Protein AF-A0A7V6L1N0-F1 (afdb_monomer_lite)

Radius of gyration: 19.71 Å; chains: 1; bounding box: 62×33×44 Å

Foldseek 3Di:
DFQAQPPPRHTDDPPDPDSHDPVVVVVLVVLLVVQLVCCLPVLDDDPVSLVSCVNDDLLVLLVSLLVLLVSQCVVPDDDLSNLVSSVVSCVSSVDDCVSNPVVSNRDRDPVPPPPPPFFDQDPVPRHGHDVPPDCADPVPRHGPPPD

Structure (mmCIF, N/CA/C/O backbone):
data_AF-A0A7V6L1N0-F1
#
_entry.id   AF-A0A7V6L1N0-F1
#
loop_
_atom_site.group_PDB
_atom_site.id
_atom_site.type_symbol
_atom_site.label_atom_id
_atom_site.label_alt_id
_atom_site.label_comp_id
_atom_site.label_asym_id
_atom_site.label_entity_id
_atom_site.label_seq_id
_atom_site.pdbx_PDB_ins_code
_atom_site.Cartn_x
_atom_site.Cartn_y
_atom_site.Cartn_z
_atom_site.occupancy
_atom_site.B_iso_or_equiv
_atom_site.auth_seq_id
_atom_site.auth_comp_id
_atom_site.auth_asym_id
_atom_site.auth_atom_id
_atom_site.pdbx_PDB_model_num
ATOM 1 N N . MET A 1 1 ? -25.135 0.419 23.273 1.00 53.38 1 MET A N 1
ATOM 2 C CA . MET A 1 1 ? -23.747 0.788 23.622 1.00 53.38 1 MET A CA 1
ATOM 3 C C . MET A 1 1 ? -23.342 1.863 22.634 1.00 53.38 1 MET A C 1
ATOM 5 O O . MET A 1 1 ? -23.659 1.686 21.468 1.00 53.38 1 MET A O 1
ATOM 9 N N . THR A 1 2 ? -22.761 2.982 23.066 1.00 61.84 2 THR A N 1
ATOM 10 C CA . THR A 1 2 ? -22.185 3.952 22.123 1.00 61.84 2 THR A CA 1
ATOM 11 C C . THR A 1 2 ? -20.885 3.373 21.589 1.00 61.84 2 THR A C 1
ATOM 13 O O . THR A 1 2 ? -19.965 3.096 22.362 1.00 61.84 2 THR A O 1
ATOM 16 N N . GLU A 1 3 ? -20.829 3.143 20.282 1.00 77.56 3 GLU A N 1
ATOM 17 C CA . GLU A 1 3 ? -19.585 2.769 19.618 1.00 77.56 3 GLU A CA 1
ATOM 18 C C . GLU A 1 3 ? -18.628 3.962 19.638 1.00 77.56 3 GLU A C 1
ATOM 20 O O . GLU A 1 3 ? -19.051 5.121 19.674 1.00 77.56 3 GLU A O 1
ATOM 25 N N . LYS A 1 4 ? -17.326 3.691 19.704 1.00 86.94 4 LYS A N 1
ATOM 26 C CA . LYS A 1 4 ? -16.289 4.722 19.791 1.00 86.94 4 LYS A CA 1
ATOM 27 C C . LYS A 1 4 ? -15.334 4.577 18.624 1.00 86.94 4 LYS A C 1
ATOM 29 O O . LYS A 1 4 ? -14.990 3.466 18.244 1.00 86.94 4 LYS A O 1
ATOM 34 N N . CYS A 1 5 ? -14.866 5.712 18.120 1.00 85.56 5 CYS A N 1
ATOM 35 C CA . CYS A 1 5 ? -13.867 5.782 17.067 1.00 85.56 5 CYS A CA 1
ATOM 36 C C . CYS A 1 5 ? -12.600 5.032 17.485 1.00 85.56 5 CYS A C 1
ATOM 38 O O . CYS A 1 5 ? -12.009 5.355 18.522 1.00 85.56 5 CYS A O 1
ATOM 40 N N . ALA A 1 6 ? -12.151 4.097 16.651 1.00 83.94 6 ALA A N 1
ATOM 41 C CA . ALA A 1 6 ? -10.972 3.281 16.920 1.00 83.94 6 ALA A CA 1
ATOM 42 C C . ALA A 1 6 ? -9.660 4.094 16.984 1.00 83.94 6 ALA A C 1
ATOM 44 O O . ALA A 1 6 ? -8.730 3.682 17.670 1.00 83.94 6 ALA A O 1
ATOM 45 N N . GLU A 1 7 ? -9.584 5.272 16.344 1.00 85.62 7 GLU A N 1
ATOM 46 C CA . GLU A 1 7 ? -8.386 6.133 16.398 1.00 85.62 7 GLU A CA 1
ATOM 47 C C . GLU A 1 7 ? -8.366 7.088 17.597 1.00 85.62 7 GLU A C 1
ATOM 49 O O . GLU A 1 7 ? -7.315 7.308 18.194 1.00 85.62 7 GLU A O 1
ATOM 54 N N . CYS A 1 8 ? -9.496 7.728 17.917 1.00 87.38 8 CYS A N 1
ATOM 55 C CA . CYS A 1 8 ? -9.515 8.864 18.851 1.00 87.38 8 CYS A CA 1
ATOM 56 C C . CYS A 1 8 ? -10.469 8.706 20.039 1.00 87.38 8 CYS A C 1
ATOM 58 O O . CYS A 1 8 ? -10.500 9.573 20.911 1.00 87.38 8 CYS A O 1
ATOM 60 N N . GLY A 1 9 ? -11.255 7.627 20.092 1.00 83.94 9 GLY A N 1
ATOM 61 C CA . GLY A 1 9 ? -12.154 7.322 21.209 1.00 83.94 9 GLY A CA 1
ATOM 62 C C . GLY A 1 9 ? -13.404 8.204 21.314 1.00 83.94 9 GLY A C 1
ATOM 63 O O . GLY A 1 9 ? -14.159 8.056 22.276 1.00 83.94 9 GLY A O 1
ATOM 64 N N . VAL A 1 10 ? -13.634 9.106 20.351 1.00 88.38 10 VAL A N 1
ATOM 65 C CA . VAL A 1 10 ? -14.871 9.901 20.236 1.00 88.38 10 VAL A CA 1
ATOM 66 C C . VAL A 1 10 ? -16.071 8.992 19.994 1.00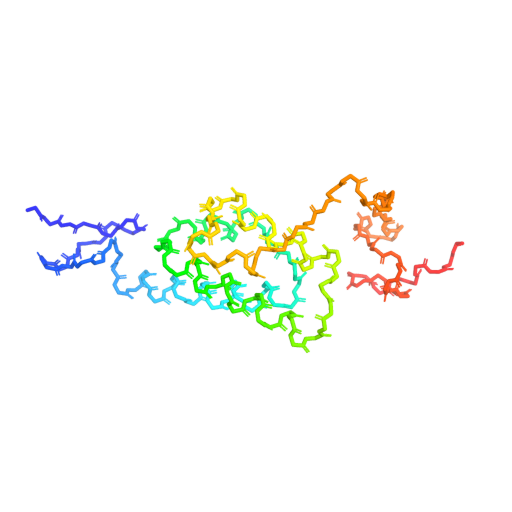 88.38 10 VAL A C 1
ATOM 68 O O . VAL A 1 10 ? -15.966 8.019 19.254 1.00 88.38 10 VAL A O 1
ATOM 71 N N . GLU A 1 11 ? -17.211 9.330 20.593 1.00 86.50 11 GLU A N 1
ATOM 72 C CA . GLU A 1 11 ? -18.467 8.608 20.384 1.00 86.50 11 GLU A CA 1
ATOM 73 C C . GLU A 1 11 ? -18.936 8.719 18.929 1.00 86.50 11 GLU A C 1
ATOM 75 O O . GLU A 1 11 ? -18.971 9.805 18.342 1.00 86.50 11 GLU A O 1
ATOM 80 N N . LEU A 1 12 ? -19.283 7.573 18.356 1.00 83.19 12 LEU A N 1
ATOM 81 C CA . LEU A 1 12 ? -19.846 7.448 17.024 1.00 83.19 12 LEU A CA 1
ATOM 82 C C . LEU A 1 12 ? -21.375 7.577 17.085 1.00 83.19 12 LEU A C 1
ATOM 84 O O . LEU A 1 12 ? -21.991 7.244 18.105 1.00 83.19 12 LEU A O 1
ATOM 88 N N . PRO A 1 13 ? -22.011 8.060 16.002 1.00 81.94 13 PRO A N 1
ATOM 89 C CA . PRO A 1 13 ? -23.460 8.017 15.885 1.00 81.94 13 PRO A CA 1
ATOM 90 C C . PRO A 1 13 ? -23.966 6.578 16.047 1.00 81.94 13 PRO A C 1
ATOM 92 O O . PRO A 1 13 ? -23.326 5.640 15.589 1.00 81.94 13 PRO A O 1
ATOM 95 N N . ALA A 1 14 ? -25.140 6.406 16.660 1.00 72.00 14 ALA A N 1
ATOM 96 C CA . ALA A 1 14 ? -25.687 5.094 17.036 1.00 72.00 14 ALA A CA 1
ATOM 97 C C . ALA A 1 14 ? -25.966 4.122 15.864 1.00 72.00 14 ALA A C 1
ATOM 99 O O . ALA A 1 14 ? -26.326 2.980 16.118 1.00 72.00 14 ALA A O 1
ATOM 100 N N . ASN A 1 15 ? -25.803 4.574 14.616 1.00 72.75 15 ASN A N 1
ATOM 101 C CA . ASN A 1 15 ? -25.939 3.788 13.385 1.00 72.75 15 ASN A CA 1
ATOM 102 C C . ASN A 1 15 ? -24.704 3.957 12.474 1.00 72.75 15 ASN A C 1
ATOM 104 O O . ASN A 1 15 ? -24.836 3.964 11.253 1.00 72.75 15 ASN A O 1
ATOM 108 N N . SER A 1 16 ? -23.529 4.235 13.043 1.00 72.56 16 SER A N 1
ATOM 109 C CA . SER A 1 16 ? -22.300 4.367 12.262 1.00 72.56 16 SER A CA 1
ATOM 110 C C . SER A 1 16 ? -21.849 2.991 11.792 1.00 72.56 16 SER A C 1
ATOM 112 O O . SER A 1 16 ? -21.496 2.158 12.614 1.00 72.56 16 SER A O 1
ATOM 114 N N . GLU A 1 17 ? -21.821 2.769 10.481 1.00 75.25 17 GLU A N 1
ATOM 115 C CA . GLU A 1 17 ? -21.219 1.561 9.897 1.00 75.25 17 GLU A CA 1
ATOM 116 C C . GLU A 1 17 ? -19.681 1.648 9.864 1.00 75.25 17 GLU A C 1
ATOM 118 O O . GLU A 1 17 ? -19.006 0.636 9.718 1.00 75.25 17 GLU A O 1
ATOM 123 N N . SER A 1 18 ? -19.116 2.851 10.047 1.00 77.31 18 SER A N 1
ATOM 124 C CA . SER A 1 18 ? -17.667 3.069 10.109 1.00 77.31 18 SER A CA 1
ATOM 125 C C . SER A 1 18 ? -17.127 2.920 11.531 1.00 77.31 18 SER A C 1
ATOM 127 O O . SER A 1 18 ? -17.703 3.447 12.490 1.00 77.31 18 SER A O 1
ATOM 129 N N . ALA A 1 19 ? -15.957 2.284 11.641 1.00 84.06 19 ALA A N 1
ATOM 130 C CA . ALA A 1 19 ? -15.156 2.193 12.863 1.00 84.06 19 ALA A CA 1
ATOM 131 C C . ALA A 1 19 ? -14.498 3.532 13.264 1.00 84.06 19 ALA A C 1
ATOM 133 O O . ALA A 1 19 ? -13.925 3.654 14.356 1.00 84.06 19 ALA A O 1
ATOM 134 N N . TYR A 1 20 ? -14.566 4.550 12.401 1.00 86.50 20 TYR A N 1
ATOM 135 C CA . TYR A 1 20 ? -13.901 5.837 12.565 1.00 86.50 20 TYR A CA 1
ATOM 136 C C . TYR A 1 20 ? -14.901 6.998 12.574 1.00 86.50 20 TYR A C 1
ATOM 138 O O . TYR A 1 20 ? -15.951 6.973 11.941 1.00 86.50 20 TYR A O 1
ATOM 146 N N . CYS A 1 21 ? -14.586 8.064 13.317 1.00 88.25 21 CYS A N 1
ATOM 147 C CA . CYS A 1 21 ? -15.381 9.290 13.245 1.00 88.25 21 CYS A CA 1
ATOM 148 C C . CYS A 1 21 ? -15.044 10.052 11.960 1.00 88.25 21 CYS A C 1
ATOM 150 O O . CYS A 1 21 ? -13.899 10.012 11.517 1.00 88.25 21 CYS A O 1
ATOM 152 N N . ALA A 1 22 ? -15.980 10.851 11.439 1.00 86.25 22 ALA A N 1
ATOM 153 C CA . ALA A 1 22 ? -15.819 11.584 10.174 1.00 86.25 22 ALA A CA 1
ATOM 154 C C . ALA A 1 22 ? -14.510 12.396 10.047 1.00 86.25 22 ALA A C 1
ATOM 156 O O . ALA A 1 22 ? -13.996 12.597 8.953 1.00 86.25 22 ALA A O 1
ATOM 157 N N . LYS A 1 23 ? -13.945 12.878 11.165 1.00 88.56 23 LYS A N 1
ATOM 158 C CA . LYS A 1 23 ? -12.647 13.572 11.157 1.00 88.56 23 LYS A CA 1
ATOM 159 C C . LYS A 1 23 ? -11.469 12.622 10.957 1.00 88.56 23 LYS A C 1
ATOM 161 O O . LYS A 1 23 ? -10.538 12.971 10.242 1.00 88.56 23 LYS A O 1
ATOM 166 N N . CYS A 1 24 ? -11.470 11.486 11.651 1.00 88.75 24 CYS A N 1
ATOM 167 C CA . CYS A 1 24 ? -10.422 10.477 11.523 1.00 88.75 24 CYS A CA 1
ATOM 168 C C . CYS A 1 24 ? -10.498 9.798 10.159 1.00 88.75 24 CYS A C 1
ATOM 170 O O . CYS A 1 24 ? -9.458 9.623 9.540 1.00 88.75 24 CYS A O 1
ATOM 172 N N . ASP A 1 25 ? -11.712 9.536 9.686 1.00 86.56 25 ASP A N 1
ATOM 173 C CA . ASP A 1 25 ? -12.019 9.015 8.354 1.00 86.56 25 ASP A CA 1
ATOM 174 C C . ASP A 1 25 ? -11.398 9.904 7.265 1.00 86.56 25 ASP A C 1
ATOM 176 O O . ASP A 1 25 ? -10.451 9.506 6.598 1.00 86.56 25 ASP A O 1
ATOM 180 N N . ALA A 1 26 ? -11.728 11.202 7.261 1.00 89.50 26 ALA A N 1
ATOM 181 C CA . ALA A 1 26 ? -11.153 12.161 6.314 1.00 89.50 26 ALA A CA 1
ATOM 182 C C . ALA A 1 26 ? -9.618 12.326 6.414 1.00 89.50 26 ALA A C 1
ATOM 184 O O . ALA A 1 26 ? -8.976 12.830 5.489 1.00 89.50 26 ALA A O 1
ATOM 185 N N . ILE A 1 27 ? -9.004 11.984 7.553 1.00 91.31 27 ILE A N 1
ATOM 186 C CA . ILE A 1 27 ? -7.540 11.966 7.700 1.00 91.31 27 ILE A CA 1
ATOM 187 C C . ILE A 1 27 ? -6.964 10.675 7.118 1.00 91.31 27 ILE A C 1
ATOM 189 O O . ILE A 1 27 ? -5.898 10.726 6.501 1.00 91.31 27 ILE A O 1
ATOM 193 N N . LEU A 1 28 ? -7.623 9.541 7.347 1.00 90.44 28 LEU A N 1
ATOM 194 C CA . LEU A 1 28 ? -7.247 8.253 6.781 1.00 90.44 28 LEU A CA 1
ATOM 195 C C . LEU A 1 28 ? -7.338 8.312 5.257 1.00 90.44 28 LEU A C 1
ATOM 197 O O . LEU A 1 28 ? -6.334 8.008 4.620 1.00 90.44 28 LEU A O 1
ATOM 201 N N . ASP A 1 29 ? -8.421 8.841 4.691 1.00 90.06 29 ASP A N 1
ATOM 202 C CA . ASP A 1 29 ? -8.585 9.013 3.240 1.00 90.06 29 ASP A CA 1
ATOM 203 C 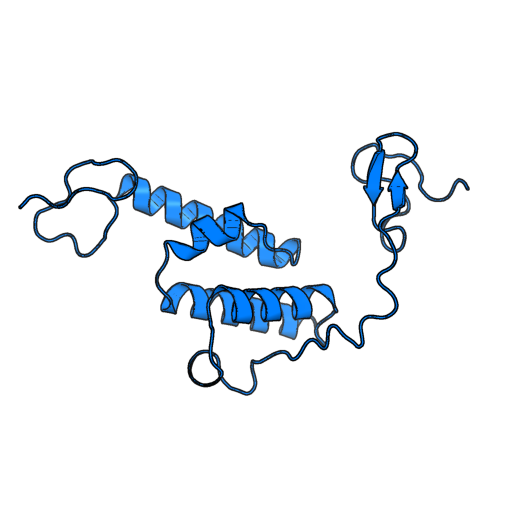C . ASP A 1 29 ? -7.421 9.792 2.626 1.00 90.06 29 ASP A C 1
ATOM 205 O O . ASP A 1 29 ? -6.750 9.330 1.707 1.00 90.06 29 ASP A O 1
ATOM 209 N N . LYS A 1 30 ? -7.070 10.941 3.213 1.00 91.94 30 LYS A N 1
ATOM 210 C CA . LYS A 1 30 ? -5.927 11.741 2.745 1.00 91.94 30 LYS A CA 1
ATOM 211 C C . LYS A 1 30 ? -4.599 11.002 2.851 1.00 91.94 30 LYS A C 1
ATOM 213 O O . LYS A 1 30 ? -3.687 11.241 2.058 1.00 91.94 30 LYS A O 1
ATOM 218 N N . LYS A 1 31 ? -4.436 10.155 3.872 1.00 92.19 31 LYS A N 1
ATOM 219 C CA . LYS A 1 31 ? -3.246 9.307 3.983 1.00 92.19 31 LYS A CA 1
ATOM 220 C C . LYS A 1 31 ? -3.256 8.239 2.899 1.00 92.19 31 LYS A C 1
ATOM 222 O O . LYS A 1 31 ? -2.197 8.006 2.332 1.00 92.19 31 LYS A O 1
ATOM 227 N N . PHE A 1 32 ? -4.405 7.646 2.597 1.00 93.25 32 PHE A N 1
ATOM 228 C CA . PHE A 1 32 ? -4.554 6.670 1.527 1.00 93.25 32 PHE A CA 1
ATOM 229 C C . PHE A 1 32 ? -4.186 7.276 0.174 1.00 93.25 32 PHE A C 1
ATOM 231 O O . PHE A 1 32 ? -3.299 6.757 -0.493 1.00 93.25 32 PHE A O 1
ATOM 238 N N . GLU A 1 33 ? -4.755 8.432 -0.178 1.00 93.06 33 GLU A N 1
ATOM 239 C CA . GLU A 1 33 ? -4.429 9.157 -1.416 1.00 93.06 33 GLU A CA 1
ATOM 240 C C . GLU A 1 33 ? -2.932 9.479 -1.512 1.00 93.06 33 GLU A C 1
ATOM 242 O O . GLU A 1 33 ? -2.299 9.328 -2.558 1.00 93.06 33 GLU A O 1
ATOM 247 N N . LYS A 1 34 ? -2.331 9.906 -0.396 1.00 92.31 34 LYS A N 1
ATOM 248 C CA . LYS A 1 34 ? -0.895 10.181 -0.340 1.00 92.31 34 LYS A CA 1
ATOM 249 C C . LYS A 1 34 ? -0.062 8.914 -0.539 1.00 92.31 34 LYS A C 1
ATOM 251 O O . LYS A 1 34 ? 0.961 8.978 -1.216 1.00 92.31 34 LYS A O 1
ATOM 256 N N . ILE A 1 35 ? -0.472 7.799 0.063 1.00 93.44 35 ILE A N 1
ATOM 257 C CA . ILE A 1 35 ? 0.185 6.503 -0.113 1.00 93.44 35 ILE A CA 1
ATOM 258 C C . ILE A 1 35 ? 0.062 6.075 -1.573 1.00 93.44 35 ILE A C 1
ATOM 260 O O . ILE A 1 35 ? 1.084 5.786 -2.175 1.00 93.44 35 ILE A O 1
ATOM 264 N N . GLU A 1 36 ? -1.128 6.128 -2.173 1.00 92.31 36 GLU A N 1
ATOM 265 C CA . GLU A 1 36 ? -1.347 5.815 -3.593 1.00 92.31 36 GLU A CA 1
ATOM 266 C C . GLU A 1 36 ? -0.361 6.584 -4.489 1.00 92.31 36 GLU A C 1
ATOM 268 O O . GLU A 1 36 ? 0.384 5.972 -5.255 1.00 92.31 36 GLU A O 1
ATOM 273 N N . MET A 1 37 ? -0.247 7.905 -4.312 1.00 90.56 37 MET A N 1
ATOM 274 C CA . MET A 1 37 ? 0.732 8.711 -5.053 1.00 90.56 37 MET A CA 1
ATOM 275 C C . MET A 1 37 ? 2.185 8.297 -4.789 1.00 90.56 37 MET A C 1
ATOM 277 O O . MET A 1 37 ? 2.985 8.228 -5.722 1.00 90.56 37 MET A O 1
ATOM 281 N N . ASN A 1 38 ? 2.549 8.030 -3.532 1.00 88.44 38 ASN A N 1
ATOM 282 C CA . ASN A 1 38 ? 3.899 7.585 -3.189 1.00 88.44 38 ASN A CA 1
ATOM 283 C C . ASN A 1 38 ? 4.238 6.253 -3.861 1.00 88.44 38 ASN A C 1
ATOM 285 O O . ASN A 1 38 ? 5.344 6.102 -4.375 1.00 88.44 38 ASN A O 1
ATOM 289 N N . LEU A 1 39 ? 3.300 5.306 -3.878 1.00 90.69 39 LEU A N 1
ATOM 290 C CA . LEU A 1 39 ? 3.486 4.008 -4.514 1.00 90.69 39 LEU A CA 1
ATOM 291 C C . LEU A 1 39 ? 3.706 4.180 -6.018 1.00 90.69 39 LEU A C 1
ATOM 293 O O . LEU A 1 39 ? 4.662 3.623 -6.554 1.00 90.69 39 LEU A O 1
ATOM 297 N N . ILE A 1 40 ? 2.910 5.016 -6.686 1.00 88.19 40 ILE A N 1
ATOM 298 C CA . ILE A 1 40 ? 3.075 5.313 -8.119 1.00 88.19 40 ILE A CA 1
ATOM 299 C C . ILE A 1 40 ? 4.464 5.910 -8.407 1.00 88.19 40 ILE A C 1
ATOM 301 O O . ILE A 1 40 ? 5.160 5.457 -9.315 1.00 88.19 40 ILE A O 1
ATOM 305 N N . VAL A 1 41 ? 4.893 6.902 -7.619 1.00 85.06 41 VAL A N 1
ATOM 306 C CA . VAL A 1 41 ? 6.131 7.661 -7.874 1.00 85.06 41 VAL A CA 1
ATOM 307 C C . VAL A 1 41 ? 7.389 6.899 -7.453 1.00 85.06 41 VAL A C 1
ATOM 309 O O . VAL A 1 41 ? 8.350 6.821 -8.217 1.00 85.06 41 VAL A O 1
ATOM 312 N N . TYR A 1 42 ? 7.413 6.368 -6.231 1.00 86.81 42 TYR A N 1
ATOM 313 C CA . TYR A 1 42 ? 8.609 5.774 -5.627 1.00 86.81 42 TYR A CA 1
ATOM 314 C C . TYR A 1 42 ? 8.691 4.261 -5.800 1.00 86.81 42 TYR A C 1
ATOM 316 O O . TYR A 1 42 ? 9.771 3.704 -5.605 1.00 86.81 42 TYR A O 1
ATOM 324 N N . LYS A 1 43 ? 7.584 3.594 -6.158 1.00 88.56 43 LYS A N 1
ATOM 325 C CA . LYS A 1 43 ? 7.522 2.136 -6.371 1.00 88.56 43 LYS A CA 1
ATOM 326 C C . LYS A 1 43 ? 8.003 1.345 -5.147 1.00 88.56 43 LYS A C 1
ATOM 328 O O . LYS A 1 43 ? 8.531 0.243 -5.256 1.00 88.56 43 LYS A O 1
ATOM 333 N N . GLU A 1 44 ? 7.813 1.913 -3.959 1.00 87.31 44 GLU A N 1
ATOM 334 C CA . GLU A 1 44 ? 8.206 1.332 -2.681 1.00 87.31 44 GLU A CA 1
ATOM 335 C C . GLU A 1 44 ? 7.132 1.617 -1.632 1.00 87.31 44 GLU A C 1
ATOM 337 O O . GLU A 1 44 ? 6.538 2.690 -1.619 1.00 87.31 44 GLU A O 1
ATOM 342 N N . ILE A 1 45 ? 6.914 0.651 -0.736 1.00 90.25 45 ILE A N 1
ATOM 343 C CA . ILE A 1 45 ? 6.005 0.779 0.402 1.00 90.25 45 ILE A CA 1
ATOM 344 C C . ILE A 1 45 ? 6.756 0.585 1.722 1.00 90.25 45 ILE A C 1
ATOM 346 O O . ILE A 1 45 ? 7.414 -0.446 1.938 1.00 90.25 45 ILE A O 1
ATOM 350 N N . SER A 1 46 ? 6.635 1.555 2.624 1.00 89.44 46 SER A N 1
ATOM 351 C CA . SER A 1 46 ? 7.213 1.511 3.971 1.00 89.44 46 SER A CA 1
ATOM 352 C C . SER A 1 46 ? 6.312 0.780 4.977 1.00 89.44 46 SER A C 1
ATOM 354 O O . SER A 1 46 ? 5.127 0.548 4.745 1.00 89.44 46 SER A O 1
ATOM 356 N N . ASN A 1 47 ? 6.872 0.405 6.132 1.00 89.44 47 ASN A N 1
ATOM 357 C CA . ASN A 1 47 ? 6.107 -0.274 7.186 1.00 89.44 47 ASN A CA 1
ATOM 358 C C . ASN A 1 47 ? 5.018 0.624 7.794 1.00 89.44 47 ASN A C 1
ATOM 360 O O . ASN A 1 47 ? 3.957 0.122 8.159 1.00 89.44 47 ASN A O 1
ATOM 364 N N . ASP A 1 48 ? 5.261 1.934 7.883 1.00 88.56 48 ASP A N 1
ATOM 365 C CA . ASP A 1 48 ? 4.268 2.902 8.352 1.00 88.56 48 ASP A CA 1
ATOM 366 C C . ASP A 1 48 ? 3.082 2.997 7.384 1.00 88.56 48 ASP A C 1
ATOM 368 O O . ASP A 1 48 ? 1.929 3.017 7.813 1.00 88.56 48 ASP A O 1
ATOM 372 N N . GLU A 1 49 ? 3.347 2.985 6.076 1.00 90.88 49 GLU A N 1
ATOM 373 C CA . GLU A 1 49 ? 2.301 2.994 5.047 1.00 90.88 49 GLU A CA 1
ATOM 374 C C . GLU A 1 49 ? 1.510 1.683 5.051 1.00 90.88 49 GLU A C 1
ATOM 376 O O . GLU A 1 49 ? 0.283 1.719 5.012 1.00 90.88 49 GLU A O 1
ATOM 381 N N . ILE A 1 50 ? 2.175 0.534 5.225 1.00 93.12 50 ILE A N 1
ATOM 382 C CA . ILE A 1 50 ? 1.498 -0.757 5.436 1.00 93.12 50 ILE A CA 1
ATOM 383 C C . ILE A 1 50 ? 0.571 -0.692 6.653 1.00 93.12 50 ILE A C 1
ATOM 385 O O . ILE A 1 50 ? -0.563 -1.157 6.587 1.00 93.12 50 ILE A O 1
ATOM 389 N N . ALA A 1 51 ? 1.036 -0.130 7.770 1.00 91.44 51 ALA A N 1
ATOM 390 C CA . ALA A 1 51 ? 0.236 -0.032 8.988 1.00 91.44 51 ALA A CA 1
ATOM 391 C C . ALA A 1 51 ? -1.002 0.859 8.808 1.00 91.44 51 ALA A C 1
ATOM 393 O O . ALA A 1 51 ? -2.025 0.610 9.443 1.00 91.44 51 ALA A O 1
ATOM 394 N N . VAL A 1 52 ? -0.921 1.879 7.950 1.00 91.38 52 VAL A N 1
ATOM 395 C CA . VAL A 1 52 ? -2.077 2.698 7.567 1.00 91.38 52 VAL A CA 1
ATOM 396 C C . VAL A 1 52 ? -3.014 1.914 6.655 1.00 91.38 52 VAL A C 1
ATOM 398 O O . VAL A 1 52 ? -4.199 1.851 6.951 1.00 91.38 52 VAL A O 1
ATOM 401 N N . LEU A 1 53 ? -2.500 1.279 5.602 1.00 93.06 53 LEU A N 1
ATOM 402 C CA . LEU A 1 53 ? -3.308 0.501 4.659 1.00 93.06 53 LEU A CA 1
ATOM 403 C C . LEU A 1 53 ? -4.039 -0.669 5.334 1.00 93.06 53 LEU A C 1
ATOM 405 O O . LEU A 1 53 ? -5.177 -0.951 4.996 1.00 93.06 53 LEU A O 1
ATOM 409 N N . LYS A 1 54 ? -3.456 -1.295 6.362 1.00 91.94 54 LYS A N 1
ATOM 410 C CA . LYS A 1 54 ? -4.123 -2.347 7.155 1.00 91.94 54 LYS A CA 1
ATOM 411 C C . LYS A 1 54 ? -5.387 -1.891 7.900 1.00 91.94 54 LYS A C 1
ATOM 413 O O . LYS A 1 54 ? -6.061 -2.731 8.485 1.00 91.94 54 LYS A O 1
ATOM 418 N N . LYS A 1 55 ? -5.668 -0.587 7.939 1.00 90.12 55 LYS A N 1
ATOM 419 C CA . LYS A 1 55 ? -6.893 -0.020 8.522 1.00 90.12 55 LYS A CA 1
ATOM 420 C C . LYS A 1 55 ? -8.053 0.055 7.527 1.00 90.12 55 LYS A C 1
ATOM 422 O O . LYS A 1 55 ? -9.163 0.344 7.956 1.00 90.12 55 LYS A O 1
ATOM 427 N N . PHE A 1 56 ? -7.779 -0.154 6.243 1.00 89.88 56 PHE A N 1
ATOM 428 C CA . PHE A 1 56 ? -8.768 -0.133 5.173 1.00 89.88 56 PHE A CA 1
ATOM 429 C C . PHE A 1 56 ? -9.270 -1.539 4.882 1.00 89.88 56 PHE A C 1
ATOM 431 O O . PHE A 1 56 ? -8.594 -2.532 5.183 1.00 89.88 56 PHE A O 1
ATOM 438 N N . ASP A 1 57 ? -10.450 -1.609 4.279 1.00 90.25 57 ASP A N 1
ATOM 439 C CA . ASP A 1 57 ? -11.044 -2.870 3.885 1.00 90.25 57 ASP A CA 1
ATOM 440 C C . ASP A 1 57 ? -10.250 -3.521 2.754 1.00 90.25 57 ASP A C 1
ATOM 442 O O . ASP A 1 57 ? -9.552 -2.877 1.963 1.00 90.25 57 ASP A O 1
ATOM 446 N N . LYS A 1 58 ? -10.358 -4.848 2.660 1.00 89.69 58 LYS A N 1
ATOM 447 C CA . LYS A 1 58 ? -9.615 -5.611 1.653 1.00 89.69 58 LYS A CA 1
ATOM 448 C C . LYS A 1 58 ? -9.968 -5.164 0.228 1.00 89.69 58 LYS A C 1
ATOM 450 O O . LYS A 1 58 ? -9.095 -5.159 -0.634 1.00 89.69 58 LYS A O 1
ATOM 455 N N . GLU A 1 59 ? -11.211 -4.739 0.001 1.00 90.44 59 GLU A N 1
ATOM 456 C CA . GLU A 1 59 ? -11.693 -4.212 -1.283 1.00 90.44 59 GLU A CA 1
ATOM 457 C C . GLU A 1 59 ? -10.958 -2.931 -1.714 1.00 90.44 59 GLU A C 1
ATOM 459 O O . GLU A 1 59 ? -10.604 -2.792 -2.890 1.00 90.44 59 GLU A O 1
ATOM 464 N N . ASP A 1 60 ? -10.640 -2.036 -0.775 1.00 92.19 60 ASP A N 1
ATOM 465 C CA . ASP A 1 60 ? -9.847 -0.832 -1.053 1.00 92.19 60 ASP A CA 1
ATOM 466 C C . ASP A 1 60 ? -8.407 -1.195 -1.422 1.00 92.19 60 ASP A C 1
ATOM 468 O O . ASP A 1 60 ? -7.825 -0.630 -2.350 1.00 92.19 60 ASP A O 1
ATOM 472 N N . ILE A 1 61 ? -7.831 -2.185 -0.733 1.00 94.56 61 ILE A N 1
ATOM 473 C CA . ILE A 1 61 ? -6.476 -2.670 -1.017 1.00 94.56 61 ILE A CA 1
ATOM 474 C C . ILE A 1 61 ? -6.401 -3.359 -2.380 1.00 94.56 61 ILE A C 1
ATOM 476 O O . ILE A 1 61 ? -5.446 -3.132 -3.126 1.00 94.56 61 ILE A O 1
ATOM 480 N N . ILE A 1 62 ? -7.408 -4.162 -2.730 1.00 93.44 62 ILE A N 1
ATOM 481 C CA . ILE A 1 62 ? -7.542 -4.767 -4.060 1.00 93.44 62 ILE A CA 1
ATOM 482 C C . ILE A 1 62 ? -7.632 -3.664 -5.117 1.00 93.44 62 ILE A C 1
ATOM 484 O O . ILE A 1 62 ? -6.896 -3.695 -6.103 1.00 93.44 62 ILE A O 1
ATOM 488 N N . SER A 1 63 ? -8.472 -2.654 -4.892 1.00 93.81 63 SER A N 1
ATOM 489 C CA . SER A 1 63 ? -8.636 -1.529 -5.818 1.00 93.81 63 SER A CA 1
ATOM 490 C C . SER A 1 63 ? -7.333 -0.752 -6.016 1.00 93.81 63 SER A C 1
ATOM 492 O O . SER A 1 63 ? -6.962 -0.447 -7.151 1.00 93.81 63 SER A O 1
ATOM 494 N N . LEU A 1 64 ? -6.593 -0.484 -4.937 1.00 94.69 64 LEU A N 1
ATOM 495 C CA . LEU A 1 64 ? -5.269 0.139 -4.995 1.00 94.69 64 LEU A CA 1
ATOM 496 C C . LEU A 1 64 ? -4.274 -0.724 -5.778 1.00 94.69 64 LEU A C 1
ATOM 498 O O . LEU A 1 64 ?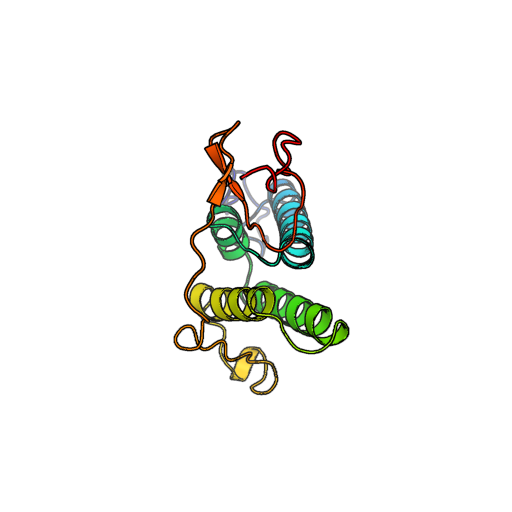 -3.579 -0.211 -6.652 1.00 94.69 64 LEU A O 1
ATOM 502 N N . TYR A 1 65 ? -4.222 -2.029 -5.503 1.00 94.38 65 TYR A N 1
ATOM 503 C CA . TYR A 1 65 ? -3.349 -2.958 -6.221 1.00 94.38 65 TYR A CA 1
ATOM 504 C C . TYR A 1 65 ? -3.618 -2.930 -7.731 1.00 94.38 65 TYR A C 1
ATOM 506 O O . TYR A 1 65 ? -2.683 -2.817 -8.522 1.00 94.38 65 TYR A O 1
ATOM 514 N N . LEU A 1 66 ? -4.890 -2.996 -8.133 1.00 92.94 66 LEU A N 1
ATOM 515 C CA . LEU A 1 66 ? -5.291 -2.989 -9.540 1.00 92.94 66 LEU A CA 1
ATOM 516 C C . LEU A 1 66 ? -4.916 -1.678 -10.233 1.00 92.94 66 LEU A C 1
ATOM 518 O O . LEU A 1 66 ? -4.350 -1.714 -11.322 1.00 92.94 66 LEU A O 1
ATOM 522 N N . LYS A 1 67 ? -5.145 -0.533 -9.580 1.00 92.69 67 LYS A N 1
ATOM 523 C CA . LYS A 1 67 ? -4.717 0.772 -10.103 1.00 92.69 67 LYS A CA 1
ATOM 524 C C . LYS A 1 67 ? -3.208 0.841 -10.324 1.00 92.69 67 LYS A C 1
ATOM 526 O O . LYS A 1 67 ? -2.773 1.331 -11.360 1.00 92.69 67 LYS A O 1
ATOM 531 N N . LEU A 1 68 ? -2.413 0.366 -9.363 1.00 92.25 68 LEU A N 1
ATOM 532 C CA . LEU A 1 68 ? -0.952 0.345 -9.488 1.00 92.25 68 LEU A CA 1
ATOM 533 C C . LEU A 1 68 ? -0.513 -0.580 -10.621 1.00 92.25 68 LEU A C 1
ATOM 535 O O . LEU A 1 68 ? 0.332 -0.200 -11.425 1.00 92.25 68 LEU A O 1
ATOM 539 N N . TYR A 1 69 ? -1.116 -1.767 -10.711 1.00 91.69 69 TYR A N 1
ATOM 540 C CA . TYR A 1 69 ? -0.867 -2.703 -11.800 1.00 91.69 69 TYR A CA 1
ATOM 541 C C . TYR A 1 69 ? -1.126 -2.052 -13.159 1.00 91.69 69 TYR A C 1
ATOM 543 O O . TYR A 1 69 ? -0.245 -2.080 -14.016 1.00 91.69 69 TYR A O 1
ATOM 551 N N . ASP A 1 70 ? -2.306 -1.457 -13.348 1.00 90.81 70 ASP A N 1
ATOM 552 C CA . ASP A 1 70 ? -2.691 -0.844 -14.618 1.00 90.81 70 ASP A CA 1
ATOM 553 C C . ASP A 1 70 ? -1.777 0.357 -14.931 1.00 90.81 70 ASP A C 1
ATOM 555 O O . ASP A 1 70 ? -1.228 0.420 -16.029 1.00 90.81 70 ASP A O 1
ATOM 559 N N . SER A 1 71 ? -1.485 1.215 -13.945 1.00 88.50 71 SER A N 1
ATOM 560 C CA . SER A 1 71 ? -0.562 2.349 -14.102 1.00 88.50 71 SER A CA 1
ATOM 561 C C . SER A 1 71 ? 0.841 1.919 -14.535 1.00 88.50 71 SER A C 1
ATOM 563 O O . SER A 1 71 ? 1.417 2.541 -15.420 1.00 88.50 71 SER A O 1
ATOM 565 N N . TYR A 1 72 ? 1.406 0.868 -13.940 1.00 87.94 72 TYR A N 1
ATOM 566 C CA . TYR A 1 72 ? 2.735 0.382 -14.325 1.00 87.94 72 TYR A CA 1
ATOM 567 C C . TYR A 1 72 ? 2.714 -0.358 -15.661 1.00 87.94 72 TYR A C 1
ATOM 569 O O . TYR A 1 72 ? 3.696 -0.341 -16.401 1.00 87.94 72 TYR A O 1
ATOM 577 N N . LYS A 1 73 ? 1.595 -1.011 -15.992 1.00 85.88 73 LYS A N 1
ATOM 578 C CA . LYS A 1 73 ? 1.439 -1.713 -17.266 1.00 85.88 73 LYS A CA 1
ATOM 579 C C . LYS A 1 73 ? 1.319 -0.746 -18.442 1.00 85.88 73 LYS A C 1
ATOM 581 O O . LYS A 1 73 ? 1.777 -1.080 -19.534 1.00 85.88 73 LYS A O 1
ATOM 586 N N . GLU A 1 74 ? 0.742 0.437 -18.233 1.00 83.06 74 GLU A N 1
ATOM 587 C CA . GLU A 1 74 ? 0.706 1.504 -19.241 1.00 83.06 74 GLU A CA 1
ATOM 588 C C . GLU A 1 74 ? 2.113 1.981 -19.639 1.00 83.06 74 GLU A C 1
ATOM 590 O O . GLU A 1 74 ? 2.342 2.276 -20.813 1.00 83.06 74 GLU A O 1
ATOM 595 N N . ASP A 1 75 ? 3.073 1.969 -18.707 1.00 72.81 75 ASP A N 1
ATOM 596 C CA . ASP A 1 75 ? 4.484 2.285 -18.975 1.00 72.81 75 ASP A CA 1
ATOM 597 C C . ASP A 1 75 ? 5.242 1.146 -19.701 1.00 72.81 75 ASP A C 1
ATOM 599 O O . ASP A 1 75 ? 6.348 1.359 -20.210 1.00 72.81 75 ASP A O 1
ATOM 603 N N . GLY A 1 76 ? 4.648 -0.052 -19.811 1.00 77.75 76 GLY A N 1
ATOM 604 C CA . GLY A 1 76 ? 5.168 -1.186 -20.580 1.00 77.75 76 GLY A CA 1
ATOM 605 C C . GLY A 1 76 ? 5.321 -2.484 -19.777 1.00 77.75 76 GLY A C 1
ATOM 606 O O . GLY A 1 76 ? 4.371 -3.013 -19.195 1.00 77.75 76 GLY A O 1
ATOM 607 N N . ASP A 1 77 ? 6.512 -3.083 -19.834 1.00 82.88 77 ASP A N 1
ATOM 608 C CA . ASP A 1 77 ? 6.848 -4.255 -19.022 1.00 82.88 77 ASP A CA 1
ATOM 609 C C . ASP A 1 77 ? 7.285 -3.832 -17.618 1.00 82.88 77 ASP A C 1
ATOM 611 O O . ASP A 1 77 ? 8.058 -2.888 -17.462 1.00 82.88 77 ASP A O 1
ATOM 615 N N . PHE A 1 78 ? 6.829 -4.574 -16.604 1.00 83.31 78 PHE A N 1
ATOM 616 C CA . PHE A 1 78 ? 7.160 -4.291 -15.209 1.00 83.31 78 PHE A CA 1
ATOM 617 C C . PHE A 1 78 ? 8.669 -4.343 -14.982 1.00 83.31 78 PHE A C 1
ATOM 619 O O . PHE A 1 78 ? 9.319 -5.363 -15.246 1.00 83.31 78 PHE A O 1
ATOM 626 N N . ASN A 1 79 ? 9.223 -3.272 -14.423 1.00 84.00 79 ASN A N 1
ATOM 627 C CA . ASN A 1 79 ? 10.591 -3.300 -13.922 1.00 84.00 79 ASN A CA 1
ATOM 628 C C . ASN A 1 79 ? 10.679 -4.026 -12.566 1.00 84.00 79 ASN A C 1
ATOM 630 O O . ASN A 1 79 ? 9.679 -4.396 -11.948 1.00 84.00 79 ASN A O 1
ATOM 634 N N . GLU A 1 80 ? 11.911 -4.240 -12.096 1.00 84.62 80 GLU A N 1
ATOM 635 C CA . GLU A 1 80 ? 12.185 -4.926 -10.826 1.00 84.62 80 GLU A CA 1
ATOM 636 C C . GLU A 1 80 ? 11.476 -4.266 -9.631 1.00 84.62 80 GLU A C 1
ATOM 638 O O . GLU A 1 80 ? 10.965 -4.975 -8.766 1.00 84.62 80 GLU A O 1
ATOM 643 N N . TYR A 1 81 ? 11.399 -2.934 -9.594 1.00 84.25 81 TYR A N 1
ATOM 644 C CA . TYR A 1 81 ? 10.804 -2.192 -8.481 1.00 84.25 81 TYR A CA 1
ATOM 645 C C . TYR A 1 81 ? 9.278 -2.321 -8.459 1.00 84.25 81 TYR A C 1
ATOM 647 O O . TYR A 1 81 ? 8.701 -2.635 -7.420 1.00 84.25 81 TYR A O 1
ATOM 655 N N . GLU A 1 82 ? 8.628 -2.165 -9.611 1.00 87.62 82 GLU A N 1
ATOM 656 C CA . GLU A 1 82 ? 7.174 -2.314 -9.767 1.00 87.62 82 GLU A CA 1
ATOM 657 C C . GLU A 1 82 ? 6.731 -3.737 -9.442 1.00 87.62 82 GLU A C 1
ATOM 659 O O . GLU A 1 82 ? 5.812 -3.957 -8.651 1.00 87.62 82 GLU A O 1
ATOM 664 N N . ALA A 1 83 ? 7.440 -4.720 -9.997 1.00 88.50 83 ALA A N 1
ATOM 665 C CA . ALA A 1 83 ? 7.162 -6.120 -9.742 1.00 88.50 83 ALA A CA 1
ATOM 666 C C . ALA A 1 83 ? 7.382 -6.461 -8.258 1.00 88.50 83 ALA A C 1
ATOM 668 O O . ALA A 1 83 ? 6.533 -7.113 -7.643 1.00 88.50 83 ALA A O 1
ATOM 669 N N . ALA A 1 84 ? 8.473 -5.988 -7.645 1.00 88.75 84 ALA A N 1
ATOM 670 C CA . ALA A 1 84 ? 8.742 -6.206 -6.226 1.00 88.75 84 ALA A CA 1
ATOM 671 C C . ALA A 1 84 ? 7.686 -5.558 -5.319 1.00 88.75 84 ALA A C 1
ATOM 673 O O . ALA A 1 84 ? 7.298 -6.176 -4.322 1.00 88.75 84 ALA A O 1
ATOM 674 N N . LEU A 1 85 ? 7.202 -4.359 -5.655 1.00 91.44 85 LEU A N 1
ATOM 675 C CA . LEU A 1 85 ? 6.135 -3.694 -4.913 1.00 91.44 85 LEU A CA 1
ATOM 676 C C . LEU A 1 85 ? 4.829 -4.486 -4.985 1.00 91.44 85 LEU A C 1
ATOM 678 O O . LEU A 1 85 ? 4.256 -4.791 -3.939 1.00 91.44 85 LEU A O 1
ATOM 682 N N . LEU A 1 86 ? 4.384 -4.855 -6.190 1.00 91.88 86 LEU A N 1
ATOM 683 C CA . LEU A 1 86 ? 3.146 -5.616 -6.384 1.00 91.88 86 LEU A CA 1
ATOM 684 C C . LEU A 1 86 ? 3.207 -6.961 -5.647 1.00 91.88 86 LEU A C 1
ATOM 686 O O . LEU A 1 86 ? 2.273 -7.314 -4.930 1.00 91.88 86 LEU A O 1
ATOM 690 N N . ASN A 1 87 ? 4.341 -7.666 -5.713 1.00 89.75 87 ASN A N 1
ATOM 691 C CA . ASN A 1 87 ? 4.540 -8.901 -4.946 1.00 89.75 87 ASN A CA 1
ATOM 692 C C . ASN A 1 87 ? 4.490 -8.646 -3.436 1.00 89.75 87 ASN A C 1
ATOM 694 O O . ASN A 1 87 ? 3.860 -9.401 -2.704 1.00 89.75 87 ASN A O 1
ATOM 698 N N . LYS A 1 88 ? 5.122 -7.570 -2.952 1.00 90.50 88 LYS A N 1
ATOM 699 C CA . LYS A 1 88 ? 5.085 -7.214 -1.528 1.00 90.50 88 LYS A CA 1
ATOM 700 C C . LYS A 1 88 ? 3.662 -6.904 -1.064 1.00 90.50 88 LYS A C 1
ATOM 702 O O . LYS A 1 88 ? 3.314 -7.290 0.046 1.00 90.50 88 LYS A O 1
ATOM 707 N N . MET A 1 89 ? 2.847 -6.240 -1.882 1.00 91.75 89 MET A N 1
ATOM 708 C CA . MET A 1 89 ? 1.436 -6.011 -1.564 1.00 91.75 89 MET A CA 1
ATOM 709 C C . MET A 1 89 ? 0.649 -7.324 -1.515 1.00 91.75 89 MET A C 1
ATOM 711 O O . MET A 1 89 ? -0.085 -7.534 -0.554 1.00 91.75 89 MET A O 1
ATOM 715 N N . GLN A 1 90 ? 0.848 -8.231 -2.475 1.00 91.19 90 GLN A N 1
ATOM 716 C CA . GLN A 1 90 ? 0.215 -9.555 -2.438 1.00 91.19 90 GLN A CA 1
ATOM 717 C C . GLN A 1 90 ? 0.573 -10.327 -1.160 1.00 91.19 90 GLN A C 1
ATOM 719 O O . GLN A 1 90 ? -0.324 -10.825 -0.489 1.00 91.19 90 GLN A O 1
ATOM 724 N N . ASP A 1 91 ? 1.857 -10.370 -0.790 1.00 90.62 91 ASP A N 1
ATOM 725 C CA . ASP A 1 91 ? 2.346 -11.050 0.420 1.00 90.62 91 ASP A CA 1
ATOM 726 C C . ASP A 1 91 ? 1.777 -10.426 1.707 1.00 90.62 91 ASP A C 1
ATOM 728 O O . ASP A 1 91 ? 1.337 -11.125 2.614 1.00 90.62 91 ASP A O 1
ATOM 732 N N . VAL A 1 92 ? 1.802 -9.093 1.814 1.00 92.56 92 VAL A N 1
ATOM 733 C CA . VAL A 1 92 ? 1.451 -8.379 3.055 1.00 92.56 92 VAL A CA 1
ATOM 734 C C . VAL A 1 92 ? -0.053 -8.348 3.310 1.00 92.56 92 VAL A C 1
ATOM 736 O O . VAL A 1 92 ? -0.463 -8.344 4.475 1.00 92.56 92 VAL A O 1
ATOM 739 N N . PHE A 1 93 ? -0.852 -8.276 2.247 1.00 92.44 93 PHE A N 1
ATOM 740 C CA . PHE A 1 93 ? -2.310 -8.174 2.318 1.00 92.44 93 PHE A CA 1
ATOM 741 C C . PHE A 1 93 ? -3.021 -9.470 1.911 1.00 92.44 93 PHE A C 1
ATOM 743 O O . PHE A 1 93 ? -4.247 -9.485 1.818 1.00 92.44 93 PHE A O 1
ATOM 750 N N . GLU A 1 94 ? -2.259 -10.546 1.685 1.00 90.94 94 GLU A N 1
ATOM 751 C CA . GLU A 1 94 ? -2.762 -11.879 1.338 1.00 90.94 94 GLU A CA 1
ATOM 752 C C . GLU A 1 94 ? -3.763 -11.820 0.167 1.00 90.94 94 GLU A C 1
ATOM 754 O O . GLU A 1 94 ? -4.870 -12.368 0.224 1.00 90.94 94 GLU A O 1
ATOM 759 N N . LEU A 1 95 ? -3.388 -11.079 -0.884 1.00 90.94 95 LEU A N 1
ATOM 760 C CA . LEU A 1 95 ? -4.211 -10.908 -2.083 1.00 90.94 95 LEU A CA 1
ATOM 761 C C . LEU A 1 95 ? -4.117 -12.165 -2.945 1.00 90.94 95 LEU A C 1
ATOM 763 O O . LEU A 1 95 ? -3.025 -12.571 -3.350 1.00 90.94 95 LEU A O 1
ATOM 767 N N . THR A 1 96 ? -5.260 -12.775 -3.238 1.00 87.06 96 THR A N 1
ATOM 768 C CA . THR A 1 96 ? -5.322 -14.032 -3.990 1.00 87.06 96 THR A CA 1
ATOM 769 C C . THR A 1 96 ? -5.637 -13.808 -5.466 1.00 87.06 96 THR A C 1
ATOM 771 O O . THR A 1 96 ? -6.262 -12.823 -5.849 1.00 87.06 96 THR A O 1
ATOM 774 N N . ALA A 1 97 ? -5.256 -14.769 -6.311 1.00 85.00 97 ALA A N 1
ATOM 775 C CA . ALA A 1 97 ? -5.533 -14.747 -7.751 1.00 85.00 97 ALA A CA 1
ATOM 776 C C . ALA A 1 97 ? -7.023 -14.627 -8.101 1.00 85.00 97 ALA A C 1
ATOM 778 O O . ALA A 1 97 ? -7.361 -14.131 -9.174 1.00 85.00 97 ALA A O 1
ATOM 779 N N . GLU A 1 98 ? -7.898 -15.107 -7.218 1.00 84.31 98 GLU A N 1
ATOM 780 C CA . GLU A 1 98 ? -9.350 -15.023 -7.377 1.00 84.31 98 GLU A CA 1
ATOM 781 C C . GLU A 1 98 ? -9.857 -13.590 -7.177 1.00 84.31 98 GLU A C 1
ATOM 783 O O . GLU A 1 98 ? -10.814 -13.183 -7.827 1.00 84.31 98 GLU A O 1
ATOM 788 N N . GLU A 1 99 ? -9.187 -12.811 -6.325 1.00 86.00 99 GLU A N 1
ATOM 789 C CA . GLU A 1 99 ? -9.573 -11.440 -5.983 1.00 86.00 99 GLU A CA 1
ATOM 790 C C . GLU A 1 99 ? -9.036 -10.415 -6.985 1.00 86.00 99 GLU A C 1
ATOM 792 O O . GLU A 1 99 ? -9.762 -9.514 -7.397 1.00 86.00 99 GLU A O 1
ATOM 797 N N . ILE A 1 100 ? -7.768 -10.544 -7.387 1.00 85.94 100 ILE A N 1
ATOM 798 C CA . ILE A 1 100 ? -7.111 -9.574 -8.284 1.00 85.94 100 ILE A CA 1
ATOM 799 C C . ILE A 1 100 ? -7.132 -9.992 -9.759 1.00 85.94 100 ILE A C 1
ATOM 801 O O . ILE A 1 100 ? -6.830 -9.175 -10.624 1.00 85.94 100 ILE A O 1
ATOM 805 N N . GLY A 1 101 ? -7.494 -11.240 -10.062 1.00 84.25 101 GLY A N 1
ATOM 806 C CA . GLY A 1 101 ? -7.389 -11.824 -11.398 1.00 84.25 101 GLY A CA 1
ATOM 807 C C . GLY A 1 101 ? -6.030 -12.489 -11.624 1.00 84.25 101 GLY A C 1
ATOM 808 O O . GLY A 1 101 ? -4.971 -11.917 -11.365 1.00 84.25 101 GLY A O 1
ATOM 809 N N . SER A 1 102 ? -6.047 -13.728 -12.121 1.00 78.50 102 SER A N 1
ATOM 810 C CA . SER A 1 102 ? -4.828 -14.532 -12.317 1.00 78.50 102 SER A CA 1
ATOM 811 C C . SER A 1 102 ? -3.868 -13.932 -13.351 1.00 78.50 102 SER A C 1
ATOM 813 O O . SER A 1 102 ? -2.665 -14.168 -13.283 1.00 78.50 102 SER A O 1
ATOM 815 N N . ASP A 1 103 ? -4.384 -13.144 -14.294 1.00 80.44 103 ASP A N 1
ATOM 816 C CA . ASP A 1 103 ? -3.613 -12.404 -15.298 1.00 80.44 103 ASP A CA 1
ATOM 817 C C . ASP A 1 103 ? -2.926 -11.151 -14.734 1.00 80.44 103 ASP A C 1
ATOM 819 O O . ASP A 1 103 ? -1.979 -10.652 -15.340 1.00 80.44 103 ASP A O 1
ATOM 823 N N . LYS A 1 104 ? -3.365 -10.672 -13.563 1.00 79.88 104 LYS A N 1
ATOM 824 C CA . LYS A 1 104 ? -2.821 -9.490 -12.880 1.00 79.88 104 LYS A CA 1
ATOM 825 C C . LYS A 1 104 ? -1.850 -9.837 -11.751 1.00 79.88 104 LYS A C 1
ATOM 827 O O . LYS A 1 104 ? -1.389 -8.958 -11.015 1.00 79.88 104 LYS A O 1
ATOM 832 N N . ILE A 1 105 ? -1.496 -11.116 -11.616 1.00 78.75 105 ILE A N 1
ATOM 833 C CA . ILE A 1 105 ? -0.413 -11.552 -10.738 1.00 78.75 105 ILE A CA 1
ATOM 834 C C . ILE A 1 105 ? 0.912 -11.347 -11.457 1.00 78.75 105 ILE A C 1
ATOM 836 O O . ILE A 1 105 ? 1.267 -12.060 -12.395 1.00 78.75 105 ILE A O 1
ATOM 840 N N . VAL A 1 106 ? 1.689 -10.390 -10.961 1.00 77.12 106 VAL A N 1
ATOM 841 C CA . VAL A 1 106 ? 3.080 -10.243 -11.378 1.00 77.12 106 VAL A CA 1
ATOM 842 C C . VAL A 1 106 ? 3.920 -11.228 -10.581 1.00 77.12 106 VAL A C 1
ATOM 844 O O . VAL A 1 106 ? 3.997 -11.126 -9.363 1.00 77.12 106 VAL A O 1
ATOM 847 N N . HIS A 1 107 ? 4.583 -12.166 -11.251 1.00 66.75 107 HIS A N 1
ATOM 848 C CA . HIS A 1 107 ? 5.545 -13.052 -10.601 1.00 66.75 107 HIS A CA 1
ATOM 849 C C . HIS A 1 107 ? 6.935 -12.418 -10.620 1.00 66.75 107 HIS A C 1
ATOM 851 O O . HIS A 1 107 ? 7.635 -12.472 -11.633 1.00 66.75 107 HIS A O 1
ATOM 857 N N . PHE A 1 108 ? 7.351 -11.835 -9.494 1.00 62.09 108 PHE A N 1
ATOM 858 C CA . PHE A 1 108 ? 8.731 -11.395 -9.322 1.00 62.09 108 PHE A CA 1
ATOM 859 C C . PHE A 1 108 ? 9.548 -12.486 -8.635 1.00 62.09 108 PHE A C 1
ATOM 861 O O . PHE A 1 108 ? 9.451 -12.718 -7.427 1.00 62.09 108 PHE A O 1
ATOM 868 N N . ASP A 1 109 ? 10.394 -13.156 -9.409 1.00 55.44 109 ASP A N 1
ATOM 869 C CA . ASP A 1 109 ? 11.295 -14.161 -8.870 1.00 55.44 109 ASP A CA 1
ATOM 870 C C . ASP A 1 109 ? 12.514 -13.487 -8.213 1.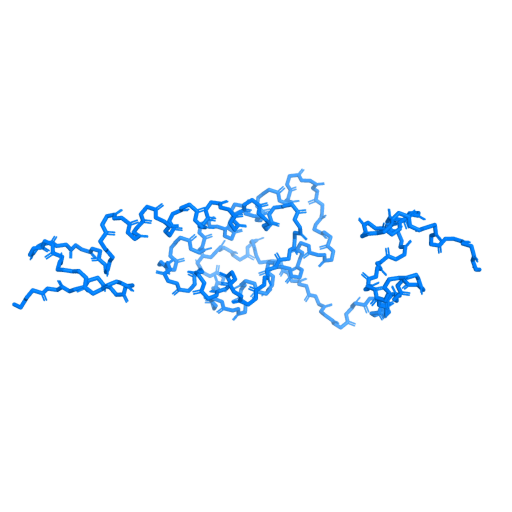00 55.44 109 ASP A C 1
ATOM 872 O O . ASP A 1 109 ? 13.498 -13.138 -8.869 1.00 55.44 109 ASP A O 1
ATOM 876 N N . LYS A 1 110 ? 12.470 -13.341 -6.881 1.00 52.03 110 LYS A N 1
ATOM 877 C CA . LYS A 1 110 ? 13.593 -12.830 -6.069 1.00 52.03 110 LYS A CA 1
ATOM 878 C C . LYS A 1 110 ? 14.886 -13.655 -6.227 1.00 52.03 110 LYS A C 1
ATOM 880 O O . LYS A 1 110 ? 15.951 -13.174 -5.832 1.00 52.03 110 LYS A O 1
ATOM 885 N N . THR A 1 111 ? 14.851 -14.869 -6.784 1.00 47.94 111 THR A N 1
ATOM 886 C CA . THR A 1 111 ? 16.056 -15.681 -7.057 1.00 47.94 111 THR A CA 1
ATOM 887 C C . THR A 1 111 ? 16.706 -15.350 -8.402 1.00 47.94 111 THR A C 1
ATOM 889 O O . THR A 1 111 ? 17.902 -15.587 -8.570 1.00 47.94 111 THR A O 1
ATOM 892 N N . LYS A 1 112 ? 15.968 -14.711 -9.321 1.00 45.81 112 LYS A N 1
ATOM 893 C CA . LYS A 1 112 ? 16.493 -14.121 -10.564 1.00 45.81 112 LYS A CA 1
ATOM 894 C C . LYS A 1 112 ? 16.934 -12.665 -10.415 1.00 45.81 112 LYS A C 1
ATOM 896 O O . LYS A 1 112 ? 17.324 -12.059 -11.410 1.00 45.81 112 LYS A O 1
ATOM 901 N N . THR A 1 113 ? 16.930 -12.116 -9.198 1.00 42.78 113 THR A N 1
ATOM 902 C CA . THR A 1 113 ? 17.547 -10.813 -8.928 1.00 42.78 113 THR A CA 1
ATOM 903 C C . THR A 1 113 ? 19.015 -10.897 -9.339 1.00 42.78 113 THR A C 1
ATOM 905 O O . THR A 1 113 ? 19.818 -11.589 -8.698 1.00 42.78 113 THR A O 1
ATOM 908 N N . ALA A 1 114 ? 19.380 -10.214 -10.423 1.00 47.19 114 ALA A N 1
ATOM 909 C CA . ALA A 1 114 ? 20.770 -9.946 -10.742 1.00 47.19 114 ALA A CA 1
ATOM 910 C C . ALA A 1 114 ? 21.406 -9.375 -9.471 1.00 47.19 114 ALA A C 1
ATOM 912 O O . ALA A 1 114 ? 20.954 -8.342 -8.994 1.00 47.19 114 ALA A O 1
ATOM 913 N N . LYS A 1 115 ? 22.361 -10.117 -8.878 1.00 41.88 115 LYS A N 1
ATOM 914 C CA . LYS A 1 115 ? 23.147 -9.786 -7.672 1.00 41.88 115 LYS A CA 1
ATOM 915 C C . LYS A 1 115 ? 22.736 -8.447 -7.054 1.00 41.88 115 LYS A C 1
ATOM 917 O O . LYS A 1 115 ? 23.211 -7.436 -7.564 1.00 41.88 115 LYS A O 1
ATOM 922 N N . LYS A 1 116 ? 21.926 -8.443 -5.979 1.00 45.56 116 LYS A N 1
ATOM 923 C CA . LYS A 1 116 ? 21.620 -7.243 -5.169 1.00 45.56 116 LYS A CA 1
ATOM 924 C C . LYS A 1 116 ? 22.861 -6.348 -5.111 1.00 45.56 116 LYS A C 1
ATOM 926 O O . LYS A 1 116 ? 23.811 -6.659 -4.383 1.00 45.56 116 LYS A O 1
ATOM 931 N N . ARG A 1 117 ? 22.906 -5.302 -5.941 1.00 52.19 117 ARG A N 1
ATOM 932 C CA . ARG A 1 117 ? 24.038 -4.380 -5.955 1.00 52.19 117 ARG A CA 1
ATOM 933 C C . ARG A 1 117 ? 23.899 -3.613 -4.654 1.00 52.19 117 ARG A C 1
ATOM 935 O O . ARG A 1 117 ? 22.868 -2.996 -4.409 1.00 52.19 117 ARG A O 1
ATOM 942 N N . LYS A 1 118 ? 24.877 -3.774 -3.761 1.00 52.91 118 LYS A N 1
ATOM 943 C CA . LYS A 1 118 ? 24.852 -3.107 -2.460 1.00 52.91 118 LYS A CA 1
ATOM 944 C C . LYS A 1 118 ? 24.651 -1.603 -2.705 1.00 52.91 118 LYS A C 1
ATOM 946 O O . LYS A 1 118 ? 25.385 -1.068 -3.540 1.00 52.91 118 LYS A O 1
ATOM 951 N N . PRO A 1 119 ? 23.690 -0.943 -2.031 1.00 56.34 119 PRO A N 1
ATOM 952 C CA . PRO A 1 119 ? 23.596 0.508 -2.082 1.00 56.34 119 PRO A CA 1
ATOM 953 C C . PRO A 1 119 ? 24.949 1.077 -1.663 1.00 56.34 119 PRO A C 1
ATOM 955 O O . PRO A 1 119 ? 25.559 0.593 -0.706 1.00 56.34 119 PRO A O 1
ATOM 958 N N . LEU A 1 120 ? 25.457 2.033 -2.433 1.00 63.59 120 LEU A N 1
ATOM 959 C CA . LEU A 1 120 ? 26.719 2.675 -2.112 1.00 63.59 120 LEU A CA 1
ATOM 960 C C . LEU A 1 120 ? 26.404 3.832 -1.172 1.00 63.59 120 LEU A C 1
ATOM 962 O O . LEU A 1 120 ? 25.606 4.706 -1.508 1.00 63.59 120 LEU A O 1
ATOM 966 N N . ASP A 1 121 ? 26.999 3.840 0.013 1.00 73.69 121 ASP A N 1
ATOM 967 C CA . ASP A 1 121 ? 26.864 4.980 0.908 1.00 73.69 121 ASP A CA 1
ATOM 968 C C . ASP A 1 121 ? 27.586 6.186 0.300 1.00 73.69 121 ASP A C 1
ATOM 970 O O . ASP A 1 121 ? 28.754 6.115 -0.090 1.00 73.69 121 ASP A O 1
ATOM 974 N N . CYS A 1 122 ? 26.894 7.320 0.205 1.00 74.25 122 CYS A N 1
ATOM 975 C CA . CYS A 1 122 ? 27.504 8.564 -0.233 1.00 74.25 122 CYS A CA 1
ATOM 976 C C . CYS A 1 122 ? 28.633 8.938 0.735 1.00 74.25 122 CYS A C 1
ATOM 978 O O . CYS A 1 122 ? 28.376 9.194 1.908 1.00 74.25 122 CYS A O 1
ATOM 980 N N . ILE A 1 123 ? 29.865 9.063 0.241 1.00 75.31 123 ILE A N 1
ATOM 981 C CA . ILE A 1 123 ? 31.048 9.376 1.068 1.00 75.31 123 ILE A CA 1
ATOM 982 C C . ILE A 1 123 ? 30.874 10.667 1.875 1.00 75.31 123 ILE A C 1
ATOM 984 O O . ILE A 1 123 ? 31.384 10.784 2.986 1.00 75.31 123 ILE A O 1
ATOM 988 N N . LYS A 1 124 ? 30.131 11.641 1.339 1.00 77.19 124 LYS A N 1
ATOM 989 C CA . LYS A 1 124 ? 29.947 12.939 1.991 1.00 77.19 124 LYS A CA 1
ATOM 990 C C . LYS A 1 124 ? 28.905 12.919 3.110 1.00 77.19 124 LYS A C 1
ATOM 992 O O . LYS A 1 124 ? 29.088 13.607 4.107 1.00 77.19 124 LYS A O 1
ATOM 997 N N . CYS A 1 125 ? 27.796 12.200 2.940 1.00 81.62 125 CYS A N 1
ATOM 998 C CA . CYS A 1 125 ? 26.665 12.271 3.877 1.00 81.62 125 CYS A CA 1
ATOM 999 C C . CYS A 1 125 ? 26.255 10.927 4.491 1.00 81.62 125 CYS A C 1
ATOM 1001 O O . CYS A 1 125 ? 25.309 10.891 5.272 1.00 81.62 125 CYS A O 1
ATOM 1003 N N . GLY A 1 126 ? 26.925 9.831 4.126 1.00 72.69 126 GLY A N 1
ATOM 1004 C CA . G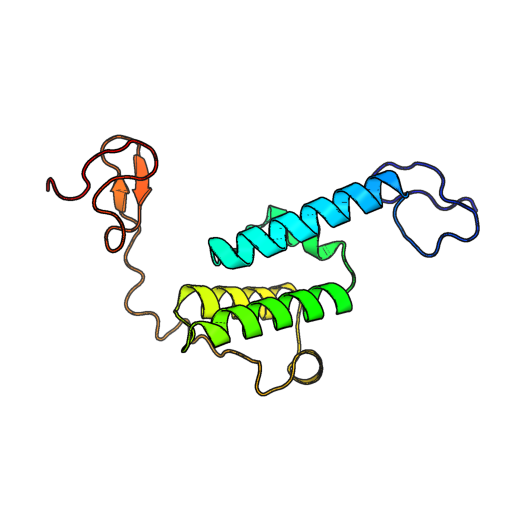LY A 1 126 ? 26.675 8.481 4.636 1.00 72.69 126 GLY A CA 1
ATOM 1005 C C . GLY A 1 126 ? 25.279 7.939 4.330 1.00 72.69 126 GLY A C 1
ATOM 1006 O O . GLY A 1 126 ? 24.816 7.032 5.010 1.00 72.69 126 GLY A O 1
ATOM 1007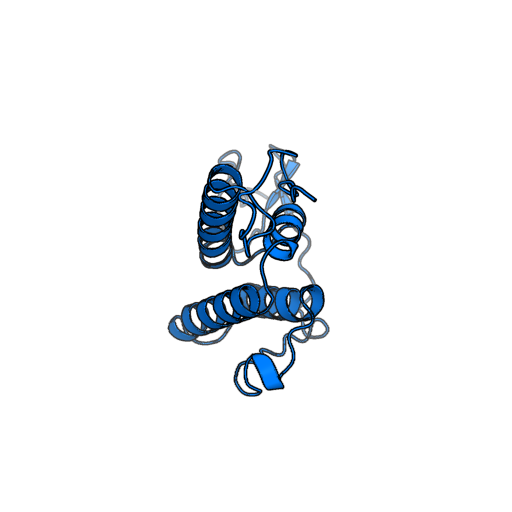 N N . LYS A 1 127 ? 24.567 8.535 3.365 1.00 78.25 127 LYS A N 1
ATOM 1008 C CA . LYS A 1 127 ? 23.233 8.085 2.953 1.00 78.25 127 LYS A CA 1
ATOM 1009 C C . LYS A 1 127 ? 23.368 7.074 1.814 1.00 78.25 127 LYS A C 1
ATOM 1011 O O . LYS A 1 127 ? 24.174 7.333 0.919 1.00 78.25 127 LYS A O 1
ATOM 1016 N N . PRO A 1 128 ? 22.584 5.987 1.810 1.00 75.25 128 PRO A N 1
ATOM 1017 C CA . PRO A 1 128 ? 22.618 5.006 0.734 1.00 75.25 128 PRO A CA 1
ATOM 1018 C C . PRO A 1 128 ? 22.122 5.637 -0.571 1.00 75.25 128 PRO A C 1
ATOM 1020 O O . PRO A 1 128 ? 21.078 6.291 -0.587 1.00 75.25 128 PRO A O 1
ATOM 1023 N N . VAL A 1 129 ? 22.868 5.449 -1.661 1.00 69.81 129 VAL A N 1
ATOM 1024 C CA . VAL A 1 129 ? 22.484 5.886 -3.010 1.00 69.81 129 VAL A CA 1
ATOM 1025 C C . VAL A 1 129 ? 22.688 4.750 -4.014 1.00 69.81 129 VAL A C 1
ATOM 1027 O O . VAL A 1 129 ? 23.656 3.988 -3.946 1.00 69.81 129 VAL A O 1
ATOM 1030 N N . LEU A 1 130 ? 21.759 4.631 -4.960 1.00 65.75 130 LEU A N 1
ATOM 1031 C CA . LEU A 1 130 ? 21.848 3.724 -6.103 1.00 65.75 130 LEU A CA 1
ATOM 1032 C C . LEU A 1 130 ? 22.609 4.445 -7.230 1.00 65.75 130 LEU A C 1
ATOM 1034 O O . LEU A 1 130 ? 22.155 5.471 -7.728 1.00 65.75 130 LEU A O 1
ATOM 1038 N N . LYS A 1 131 ? 23.807 3.949 -7.576 1.00 58.91 131 LYS A N 1
ATOM 1039 C CA . LYS A 1 131 ? 24.768 4.634 -8.468 1.00 58.91 131 LYS A CA 1
ATOM 1040 C C . LYS A 1 131 ? 24.320 4.696 -9.939 1.00 58.91 131 LYS A C 1
ATOM 1042 O O . LYS A 1 131 ? 24.829 5.536 -10.669 1.00 58.91 131 LYS A O 1
ATOM 1047 N N . ASP A 1 132 ? 23.410 3.825 -10.376 1.00 57.91 132 ASP A N 1
ATOM 1048 C CA . ASP A 1 132 ? 23.085 3.678 -11.804 1.00 57.91 132 ASP A CA 1
ATOM 1049 C C . ASP A 1 132 ? 22.114 4.757 -12.345 1.00 57.91 132 ASP A C 1
ATOM 1051 O O . ASP A 1 132 ? 22.168 5.038 -13.538 1.00 57.91 132 ASP A O 1
ATOM 1055 N N . ASP A 1 133 ? 21.324 5.441 -11.503 1.00 54.19 133 ASP A N 1
ATOM 1056 C CA . ASP A 1 133 ? 20.372 6.481 -11.961 1.00 54.19 133 ASP A CA 1
ATOM 1057 C C . ASP A 1 133 ? 20.818 7.925 -11.686 1.00 54.19 133 ASP A C 1
ATOM 1059 O O . ASP A 1 133 ? 20.326 8.869 -12.306 1.00 54.19 133 ASP A O 1
ATOM 1063 N N . PHE A 1 134 ? 21.768 8.133 -10.768 1.00 58.09 134 PHE A N 1
ATOM 1064 C CA . PHE A 1 134 ? 22.089 9.474 -10.283 1.00 58.09 134 PHE A CA 1
ATOM 1065 C C . PHE A 1 134 ? 23.587 9.774 -10.325 1.00 58.09 134 PHE A C 1
ATOM 1067 O O . PHE A 1 134 ? 24.388 9.229 -9.569 1.00 58.09 134 PHE A O 1
ATOM 1074 N N . VAL A 1 135 ? 23.954 10.743 -11.166 1.00 71.44 135 VAL A N 1
ATOM 1075 C CA . VAL A 1 135 ? 25.304 11.333 -11.229 1.00 71.44 135 VAL A CA 1
ATOM 1076 C C . VAL A 1 135 ? 25.638 12.103 -9.937 1.00 71.44 135 VAL A C 1
ATOM 1078 O O . VAL A 1 135 ? 26.800 12.210 -9.542 1.00 71.44 135 VAL A O 1
ATOM 1081 N N . PHE A 1 136 ? 24.615 12.585 -9.223 1.00 72.12 136 PHE A N 1
ATOM 1082 C CA . PHE A 1 136 ? 24.738 13.334 -7.973 1.00 72.12 136 PHE A CA 1
ATOM 1083 C C . PHE A 1 136 ? 23.912 12.701 -6.852 1.00 72.12 136 PHE A C 1
ATOM 1085 O O . PHE A 1 136 ? 22.794 12.249 -7.066 1.00 72.12 136 PHE A O 1
ATOM 1092 N N . CYS A 1 137 ? 24.424 12.733 -5.624 1.00 77.00 137 CYS A N 1
ATOM 1093 C CA . CYS A 1 137 ? 23.690 12.319 -4.439 1.00 77.00 137 CYS A CA 1
ATOM 1094 C C . CYS A 1 137 ? 22.437 13.196 -4.261 1.00 77.00 137 CYS A C 1
ATOM 1096 O O . CYS A 1 137 ? 22.587 14.409 -4.074 1.00 77.00 137 CYS A O 1
ATOM 1098 N N . PRO A 1 138 ? 21.222 12.618 -4.222 1.00 75.00 138 PRO A N 1
ATOM 1099 C CA . PRO A 1 138 ? 19.978 13.384 -4.109 1.00 75.00 138 PRO A CA 1
ATOM 1100 C C . PRO A 1 138 ? 19.843 14.114 -2.764 1.00 75.00 138 PRO A C 1
ATOM 1102 O O . PRO A 1 138 ? 19.079 15.065 -2.644 1.00 75.00 138 PRO A O 1
ATOM 1105 N N . TYR A 1 139 ? 20.608 13.702 -1.747 1.00 78.44 139 TYR A N 1
ATOM 1106 C CA . TYR A 1 139 ? 20.543 14.280 -0.404 1.00 78.44 139 TYR A CA 1
ATOM 1107 C C . TYR A 1 139 ? 21.497 15.456 -0.185 1.00 78.44 139 TYR A C 1
ATOM 1109 O O . TYR A 1 139 ? 21.223 16.317 0.646 1.00 78.44 139 TYR A O 1
ATOM 1117 N N . CYS A 1 140 ? 22.646 15.481 -0.865 1.00 82.12 140 CYS A N 1
ATOM 1118 C CA . CYS A 1 140 ? 23.696 16.470 -0.587 1.00 82.12 140 CYS A CA 1
ATOM 1119 C C . CYS A 1 140 ? 24.339 17.088 -1.836 1.00 82.12 140 CYS A C 1
ATOM 1121 O O . CYS A 1 140 ? 25.270 17.887 -1.701 1.00 82.12 140 CYS A O 1
ATOM 1123 N N . GLY A 1 141 ? 23.883 16.704 -3.033 1.00 76.38 141 GLY A N 1
ATOM 1124 C CA . GLY A 1 141 ? 24.380 17.206 -4.315 1.00 76.38 141 GLY A CA 1
ATOM 1125 C C . GLY A 1 141 ? 25.816 16.791 -4.645 1.00 76.38 141 GLY A C 1
ATOM 1126 O O . GLY A 1 141 ? 26.437 17.384 -5.517 1.00 76.38 141 GLY A O 1
ATOM 1127 N N . PHE A 1 142 ? 26.386 15.817 -3.930 1.00 79.19 142 PHE A N 1
ATOM 1128 C CA . PHE A 1 142 ? 27.754 15.352 -4.166 1.00 79.19 142 PHE A CA 1
ATOM 1129 C C . PHE A 1 142 ? 27.844 14.490 -5.427 1.00 79.19 142 PHE A C 1
ATOM 1131 O O . PHE A 1 142 ? 27.036 13.582 -5.588 1.00 79.19 142 PHE A O 1
ATOM 1138 N N . HIS A 1 143 ? 28.833 14.731 -6.285 1.00 78.06 143 HIS A N 1
ATOM 1139 C CA . HIS A 1 143 ? 29.044 13.946 -7.499 1.00 78.06 143 HIS A CA 1
ATOM 1140 C C . HIS A 1 143 ? 29.511 12.523 -7.151 1.00 78.06 143 HIS A C 1
ATOM 1142 O O . HIS A 1 143 ? 30.542 12.333 -6.509 1.00 78.06 143 HIS A O 1
ATOM 1148 N N . LEU A 1 144 ? 28.737 11.509 -7.540 1.00 69.69 144 LEU A N 1
ATOM 1149 C CA . LEU A 1 144 ? 28.987 10.102 -7.189 1.00 69.69 144 LEU A CA 1
ATOM 1150 C C . LEU A 1 144 ? 30.004 9.416 -8.125 1.00 69.69 144 LEU A C 1
ATOM 1152 O O . LEU A 1 144 ? 30.313 8.237 -7.938 1.00 69.69 144 LEU A O 1
ATOM 1156 N N . GLY A 1 145 ? 30.513 10.146 -9.126 1.00 62.72 145 GLY A N 1
ATOM 1157 C CA . GLY A 1 145 ? 31.468 9.673 -10.132 1.00 62.72 145 GLY A CA 1
ATOM 1158 C C . GLY A 1 145 ? 32.945 10.002 -9.873 1.00 62.72 145 GLY A C 1
ATOM 1159 O O . GLY A 1 145 ? 33.776 9.570 -10.659 1.00 62.72 145 GLY A O 1
ATOM 1160 N N . ASP A 1 146 ? 33.294 10.732 -8.807 1.00 55.62 146 ASP A N 1
ATOM 1161 C CA . ASP A 1 146 ? 34.684 11.142 -8.496 1.00 55.62 146 ASP A CA 1
ATOM 1162 C C . ASP A 1 146 ? 35.513 10.068 -7.748 1.00 55.62 146 ASP A C 1
ATOM 1164 O O . ASP A 1 146 ? 36.314 10.381 -6.866 1.00 55.62 146 ASP A O 1
ATOM 1168 N N . ILE A 1 147 ? 35.323 8.783 -8.084 1.00 51.59 147 ILE A N 1
ATOM 1169 C CA . ILE A 1 147 ? 36.159 7.665 -7.593 1.00 51.59 147 ILE A CA 1
ATOM 1170 C C . ILE A 1 147 ? 36.433 6.670 -8.713 1.00 51.59 147 ILE A C 1
ATOM 1172 O O . ILE A 1 147 ? 35.436 6.153 -9.278 1.00 51.59 147 ILE A O 1
#

Sequence (147 aa):
MTEKCAECGVELPANSESAYCAKCDAILDKKFEKIEMNLIVYKEISNDEIAVLKKFDKEDIISLYLKLYDSYKEDGDFNEYEAALLNKMQDVFELTAEEIGSDKIVHFDKTKTAKKRKPLDCIKCGKPVLKDDFVFCPYCGFHLGDI

pLDDT: mean 80.61, std 13.25, range [41.88, 94.69]

Secondary structure (DSSP, 8-state):
---B-TTT-PBPPTT--SSS-HHHHHHHHHHHHHHHHHHHHH----HHHHHHHTTS-HHHHHHHHHHHHHHHHHTSSPPHHHHHHHHHHHHHHT--HHHH-GGG-----TTS-----PPEEPTTT--EE-TTT-SB-TTT--BTT--